Protein AF-A0A7S0ADT7-F1 (afdb_monomer_lite)

Secondary structure (DSSP,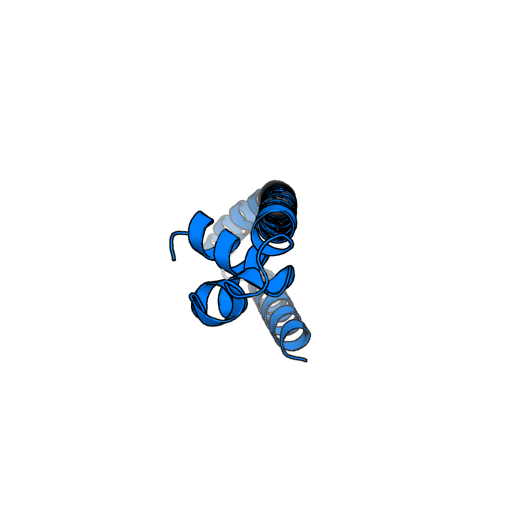 8-state):
-HHHHHHHHHHHHHHHHHHHHT-TT-HHHHHHHHHHHHHHHHHHHHHHHHHHHHHHHHHHHHHHHHHHHTT-TTGGGT-HHHHHHHSSHHHHHHHHHHHHHT-

Organism: NCBI:txid73915

InterPro domains:
  IPR005821 Ion transport domain [PF00520] (6-96)

Structure (mmCIF, N/CA/C/O backbone):
data_AF-A0A7S0ADT7-F1
#
_entry.id   AF-A0A7S0ADT7-F1
#
loop_
_atom_site.group_PDB
_atom_site.id
_atom_site.type_symbol
_atom_site.label_atom_id
_atom_site.label_alt_id
_atom_site.label_comp_id
_atom_site.label_asym_id
_atom_site.label_entity_id
_atom_site.label_seq_id
_atom_site.pdbx_PDB_ins_code
_atom_site.Cartn_x
_atom_site.Cartn_y
_atom_site.Cartn_z
_atom_site.occupancy
_atom_site.B_iso_or_equiv
_atom_site.auth_seq_id
_atom_site.auth_comp_id
_atom_site.auth_asym_id
_atom_site.auth_atom_id
_atom_site.pdbx_PDB_model_num
ATOM 1 N N . ASN A 1 1 ? -3.469 -16.204 -6.683 1.00 49.03 1 ASN A N 1
ATOM 2 C CA . ASN A 1 1 ? -4.509 -16.233 -5.623 1.00 49.03 1 ASN A CA 1
ATOM 3 C C . ASN A 1 1 ? -4.007 -15.812 -4.222 1.00 49.03 1 ASN A C 1
ATOM 5 O O . ASN A 1 1 ? -4.647 -16.104 -3.222 1.00 49.03 1 ASN A O 1
ATOM 9 N N . VAL A 1 2 ? -2.880 -15.100 -4.102 1.00 54.28 2 VAL A N 1
ATOM 10 C CA . VAL A 1 2 ? -2.290 -14.718 -2.798 1.00 54.28 2 VAL A CA 1
ATOM 11 C C . VAL A 1 2 ? -2.886 -13.432 -2.204 1.00 54.28 2 VAL A C 1
ATOM 13 O O . VAL A 1 2 ? -2.941 -13.283 -0.983 1.00 54.28 2 VAL A O 1
ATOM 16 N N . SER A 1 3 ? -3.412 -12.536 -3.046 1.00 58.19 3 SER A N 1
ATOM 17 C CA . SER A 1 3 ? -4.057 -11.287 -2.616 1.00 58.19 3 SER A CA 1
ATOM 18 C C . SER A 1 3 ? -5.357 -11.541 -1.849 1.00 58.19 3 SER A C 1
ATOM 20 O O . SER A 1 3 ? -5.583 -10.925 -0.815 1.00 58.19 3 SER A O 1
ATOM 22 N N . PHE A 1 4 ? -6.158 -12.525 -2.273 1.00 54.22 4 PHE A N 1
ATOM 23 C CA . PHE A 1 4 ? -7.424 -12.875 -1.619 1.00 54.22 4 PHE A CA 1
ATOM 24 C C . PHE A 1 4 ? -7.211 -13.434 -0.202 1.00 54.22 4 PHE A C 1
ATOM 26 O O . PHE A 1 4 ? -7.929 -13.092 0.736 1.00 54.22 4 PHE A O 1
ATOM 33 N N . VAL A 1 5 ? -6.154 -14.232 -0.014 1.00 59.03 5 VAL A N 1
ATOM 34 C CA . VAL A 1 5 ? -5.771 -14.787 1.296 1.00 59.03 5 VAL A CA 1
ATOM 35 C C . VAL A 1 5 ? -5.276 -13.686 2.245 1.00 59.03 5 VAL A C 1
ATOM 37 O O . VAL A 1 5 ? -5.585 -13.721 3.439 1.00 59.03 5 VAL A O 1
ATOM 40 N N . ARG A 1 6 ? -4.563 -12.671 1.731 1.00 63.31 6 ARG A N 1
ATOM 41 C CA . ARG A 1 6 ? -4.165 -11.481 2.505 1.00 63.31 6 ARG A CA 1
ATOM 42 C C . ARG A 1 6 ? -5.376 -10.650 2.929 1.00 63.31 6 ARG A C 1
ATOM 44 O O . ARG A 1 6 ? -5.497 -10.340 4.113 1.00 63.31 6 ARG A O 1
ATOM 51 N N . SER A 1 7 ? -6.302 -10.374 2.014 1.00 68.25 7 SER A N 1
ATOM 52 C CA . SER A 1 7 ? -7.541 -9.645 2.316 1.00 68.25 7 SER A CA 1
ATOM 53 C C . SER A 1 7 ? -8.391 -10.371 3.362 1.00 68.25 7 SER A C 1
ATOM 55 O O . SER A 1 7 ? -8.895 -9.744 4.292 1.00 68.25 7 SER A O 1
ATOM 57 N N . ILE A 1 8 ? -8.472 -11.704 3.286 1.00 70.69 8 ILE A N 1
ATOM 58 C CA . ILE A 1 8 ? -9.148 -12.534 4.293 1.00 70.69 8 ILE A CA 1
ATOM 59 C C . ILE A 1 8 ? -8.464 -12.434 5.662 1.00 70.69 8 ILE A C 1
ATOM 61 O O . ILE A 1 8 ? -9.161 -12.372 6.675 1.00 70.69 8 ILE A O 1
ATOM 65 N N . ARG A 1 9 ? -7.125 -12.399 5.732 1.00 67.31 9 ARG A N 1
ATOM 66 C CA . ARG A 1 9 ? -6.410 -12.217 7.010 1.00 67.31 9 ARG A CA 1
ATOM 67 C C . ARG A 1 9 ? -6.684 -10.850 7.629 1.00 67.31 9 ARG A C 1
ATOM 69 O O . ARG A 1 9 ? -6.959 -10.791 8.824 1.00 67.31 9 ARG A O 1
ATOM 76 N N . VAL A 1 10 ? -6.676 -9.784 6.831 1.00 72.38 10 VAL A N 1
ATOM 77 C CA . VAL A 1 10 ? -6.995 -8.425 7.303 1.00 72.38 10 VAL A CA 1
ATOM 78 C C . VAL A 1 10 ? -8.446 -8.349 7.782 1.00 72.38 10 VAL A C 1
ATOM 80 O O . VAL A 1 10 ? -8.709 -7.884 8.889 1.00 72.38 10 VAL A O 1
ATOM 83 N N . ALA A 1 11 ? -9.388 -8.904 7.016 1.00 70.06 11 ALA A N 1
ATOM 84 C CA . ALA A 1 11 ? -10.791 -8.977 7.412 1.00 70.06 11 ALA A CA 1
ATOM 85 C C . ALA A 1 11 ? -10.992 -9.806 8.692 1.00 70.06 11 ALA A C 1
ATOM 87 O O . ALA A 1 11 ? -11.787 -9.427 9.549 1.00 70.06 11 ALA A O 1
ATOM 88 N N . ARG A 1 12 ? -10.255 -10.913 8.866 1.00 70.44 12 ARG A N 1
ATOM 89 C CA . ARG A 1 12 ? -10.283 -11.717 10.099 1.00 70.44 12 ARG A CA 1
ATOM 90 C C . ARG A 1 12 ? -9.683 -10.985 11.291 1.00 70.44 12 ARG A C 1
ATOM 92 O O . ARG A 1 12 ? -10.254 -11.098 12.365 1.00 70.44 12 ARG A O 1
ATOM 99 N N . LEU A 1 13 ? -8.597 -10.234 11.122 1.00 73.19 13 LEU A N 1
ATOM 100 C CA . LEU A 1 13 ? -8.019 -9.402 12.183 1.00 73.19 13 LEU A CA 1
ATOM 101 C C . LEU A 1 13 ? -8.998 -8.311 12.620 1.00 73.19 13 LEU A C 1
ATOM 103 O O . LEU A 1 13 ? -9.244 -8.155 13.811 1.00 73.19 13 LEU A O 1
ATOM 107 N N . LEU A 1 14 ? -9.639 -7.633 11.665 1.00 73.06 14 LEU A N 1
ATOM 108 C CA . LEU A 1 14 ? -10.691 -6.654 11.945 1.00 73.06 14 LEU A CA 1
ATOM 109 C C . LEU A 1 14 ? -11.894 -7.298 12.644 1.00 73.06 14 LEU A C 1
ATOM 111 O O . LEU A 1 14 ? -12.435 -6.740 13.596 1.00 73.06 14 LEU A O 1
ATOM 115 N N . ARG A 1 15 ? -12.306 -8.491 12.205 1.00 73.38 15 ARG A N 1
ATOM 116 C CA . ARG A 1 15 ? -13.424 -9.229 12.803 1.00 73.38 15 ARG A CA 1
ATOM 117 C C . ARG A 1 15 ? -13.083 -9.741 14.201 1.00 73.38 15 ARG A C 1
ATOM 119 O O . ARG A 1 15 ? -13.919 -9.625 15.084 1.00 73.38 15 ARG A O 1
ATOM 126 N N . ALA A 1 16 ? -11.872 -10.244 14.424 1.00 74.06 16 ALA A N 1
ATOM 127 C CA . ALA A 1 16 ? -11.379 -10.659 15.736 1.00 74.06 16 ALA A CA 1
ATOM 128 C C . ALA A 1 16 ? -11.266 -9.463 16.689 1.00 74.06 16 ALA A C 1
ATOM 130 O O . ALA A 1 16 ? -11.716 -9.560 17.825 1.00 74.06 16 ALA A O 1
ATOM 131 N N . ALA A 1 17 ? -10.774 -8.315 16.212 1.00 68.81 17 ALA A N 1
ATOM 132 C CA . ALA A 1 17 ? -10.770 -7.064 16.966 1.00 68.81 17 ALA A CA 1
ATOM 133 C C . ALA A 1 17 ? -12.197 -6.610 17.323 1.00 68.81 17 ALA A C 1
ATOM 135 O O . ALA A 1 17 ? -12.452 -6.250 18.470 1.00 68.81 17 ALA A O 1
ATOM 136 N N . ARG A 1 18 ? -13.155 -6.710 16.387 1.00 70.38 18 ARG A N 1
ATOM 137 C CA . ARG A 1 18 ? -14.580 -6.453 16.670 1.00 70.38 18 ARG A CA 1
ATOM 138 C C . ARG A 1 18 ? -15.175 -7.436 17.681 1.00 70.38 18 ARG A C 1
ATOM 140 O O . ARG A 1 18 ? -15.949 -7.020 18.533 1.00 70.38 18 ARG A O 1
ATOM 147 N N . VAL A 1 19 ? -14.829 -8.722 17.608 1.00 72.88 19 VAL A N 1
ATOM 148 C CA . VAL A 1 19 ? -15.286 -9.739 18.573 1.00 72.88 19 VAL A CA 1
ATOM 149 C C . VAL A 1 19 ? -14.703 -9.463 19.961 1.00 72.88 19 VAL A C 1
ATOM 151 O O . VAL A 1 19 ? -15.442 -9.524 20.939 1.00 72.88 19 VAL A O 1
ATOM 154 N N . LEU A 1 20 ? -13.430 -9.057 20.049 1.00 67.69 20 LEU A N 1
ATOM 155 C CA . LEU A 1 20 ? -12.813 -8.572 21.290 1.00 67.69 20 LEU A CA 1
ATOM 156 C C . LEU A 1 20 ? -13.547 -7.340 21.850 1.00 67.69 20 LEU A C 1
ATOM 158 O O . LEU A 1 20 ? -13.701 -7.212 23.062 1.00 67.69 20 LEU A O 1
ATOM 162 N N . MET A 1 21 ? -14.050 -6.464 20.974 1.00 67.12 21 MET A N 1
ATOM 163 C CA . MET A 1 21 ? -14.807 -5.262 21.347 1.00 67.12 21 MET A CA 1
ATOM 164 C C . MET A 1 21 ? -16.168 -5.576 21.995 1.00 67.12 21 MET A C 1
ATOM 166 O O . MET A 1 21 ? -16.655 -4.788 22.808 1.00 67.12 21 MET A O 1
ATOM 170 N N . ASN A 1 22 ? -16.759 -6.736 21.683 1.00 66.50 22 ASN A N 1
ATOM 171 C CA . ASN A 1 22 ? -18.032 -7.193 22.249 1.00 66.50 22 ASN A CA 1
ATOM 172 C C . ASN A 1 22 ? -17.896 -7.845 23.634 1.00 66.50 22 ASN A C 1
ATOM 174 O O . ASN A 1 22 ? -18.911 -8.195 24.236 1.00 66.50 22 ASN A O 1
ATOM 178 N N . ILE A 1 23 ? -16.678 -7.996 24.165 1.00 69.94 23 ILE A N 1
ATOM 179 C CA . ILE A 1 23 ? -16.466 -8.566 25.496 1.00 69.94 23 ILE A CA 1
ATOM 180 C C . ILE A 1 23 ? -16.722 -7.464 26.548 1.00 69.94 23 ILE A C 1
ATOM 182 O O . ILE A 1 23 ? -16.044 -6.431 26.559 1.00 69.94 23 ILE A O 1
ATOM 186 N N . PRO A 1 24 ? -17.699 -7.635 27.458 1.00 62.25 24 PRO A N 1
ATOM 187 C CA . PRO A 1 24 ? -18.067 -6.607 28.436 1.00 62.25 24 PRO A CA 1
ATOM 188 C C . PRO A 1 24 ? -17.007 -6.382 29.529 1.00 62.25 24 PRO A C 1
ATOM 190 O O . PRO A 1 24 ? -17.083 -5.393 30.252 1.00 62.25 24 PRO A O 1
ATOM 193 N N . HIS A 1 25 ? -16.005 -7.259 29.642 1.00 61.97 25 HIS A N 1
ATOM 194 C CA . HIS A 1 25 ? -15.095 -7.320 30.789 1.00 61.97 25 HIS A CA 1
ATOM 195 C C . HIS A 1 25 ? -13.861 -6.398 30.699 1.00 61.97 25 HIS A C 1
ATOM 197 O O . HIS A 1 25 ? -13.159 -6.215 31.688 1.00 61.97 25 HIS A O 1
ATOM 203 N N . THR A 1 26 ? -13.588 -5.761 29.554 1.00 65.06 26 THR A N 1
ATOM 204 C CA . THR A 1 26 ? -12.346 -4.989 29.357 1.00 65.06 26 THR A CA 1
ATOM 205 C C . THR A 1 26 ? -12.606 -3.510 29.054 1.00 65.06 26 THR A C 1
ATOM 207 O O . THR A 1 26 ? -12.462 -3.042 27.921 1.00 65.06 26 THR A O 1
ATOM 210 N N . ARG A 1 27 ? -12.987 -2.741 30.084 1.00 65.12 27 ARG A N 1
ATOM 211 C CA . ARG A 1 27 ? -13.283 -1.295 29.985 1.00 65.12 27 ARG A CA 1
ATOM 212 C C . ARG A 1 27 ? -12.088 -0.469 29.471 1.00 65.12 27 ARG A C 1
ATOM 214 O O . ARG A 1 27 ? -12.283 0.411 28.638 1.00 65.12 27 ARG A O 1
ATOM 221 N N . SER A 1 28 ? -10.862 -0.798 29.887 1.00 66.44 28 SER A N 1
ATOM 222 C CA . SER A 1 28 ? -9.639 -0.110 29.430 1.00 66.44 28 SER A CA 1
ATOM 223 C C . SER A 1 28 ? -9.272 -0.422 27.974 1.00 66.44 28 SER A C 1
ATOM 225 O O . SER A 1 28 ? -8.867 0.473 27.239 1.00 66.44 28 SER A O 1
ATOM 227 N N . LEU A 1 29 ? -9.479 -1.661 27.511 1.00 65.94 29 LEU A N 1
ATOM 228 C CA . LEU A 1 29 ? -9.252 -2.032 26.105 1.00 65.94 29 LEU A CA 1
ATOM 229 C C . LEU A 1 29 ? -10.270 -1.373 25.169 1.00 65.94 29 LEU A C 1
ATOM 231 O O . LEU A 1 29 ? -9.917 -0.991 24.057 1.00 65.94 29 LEU A O 1
ATOM 235 N N . ARG A 1 30 ? -11.514 -1.176 25.626 1.00 68.69 30 ARG A N 1
ATOM 236 C CA . ARG A 1 30 ? -12.543 -0.464 24.854 1.00 68.69 30 ARG A CA 1
ATOM 237 C C . ARG A 1 30 ? -12.186 1.005 24.630 1.00 68.69 30 ARG A C 1
ATOM 239 O O . ARG A 1 30 ? -12.432 1.514 23.543 1.00 68.69 30 ARG A O 1
ATOM 246 N N . LEU A 1 31 ? -11.589 1.668 25.626 1.00 70.69 31 LEU A N 1
ATOM 247 C CA . LEU A 1 31 ? -11.118 3.049 25.486 1.00 70.69 31 LEU A CA 1
ATOM 248 C C . LEU A 1 31 ? -10.017 3.158 24.426 1.00 70.69 31 LEU A C 1
ATOM 250 O O . LEU A 1 31 ? -10.123 4.001 23.542 1.00 70.69 31 LEU A O 1
ATOM 254 N N . LEU A 1 32 ? -9.030 2.258 24.460 1.00 72.12 32 LEU A N 1
ATOM 255 C CA . LEU A 1 32 ? -7.951 2.208 23.466 1.00 72.12 32 LEU A CA 1
ATOM 256 C C . LEU A 1 32 ? -8.464 1.847 22.061 1.00 72.12 32 LEU A C 1
ATOM 258 O O . LEU A 1 32 ? -8.049 2.437 21.068 1.00 72.12 32 LEU A O 1
ATOM 262 N N . MET A 1 33 ? -9.402 0.904 21.951 1.00 69.25 33 MET A N 1
ATOM 263 C CA . MET A 1 33 ? -10.014 0.538 20.666 1.00 69.25 33 MET A CA 1
ATOM 264 C C . MET A 1 33 ? -10.926 1.633 20.100 1.00 69.25 33 MET A C 1
ATOM 266 O O . MET A 1 33 ? -11.035 1.757 18.878 1.00 69.25 33 MET A O 1
ATOM 270 N N . GLY A 1 34 ? -11.566 2.427 20.963 1.00 70.75 34 GLY A N 1
ATOM 271 C CA . GLY A 1 34 ? -12.387 3.570 20.570 1.00 70.75 34 GLY A CA 1
ATOM 272 C C . GLY A 1 34 ? -11.560 4.657 19.888 1.00 70.75 34 GLY A C 1
ATOM 273 O O . GLY A 1 34 ? -11.930 5.101 18.803 1.00 70.75 34 GLY A O 1
ATOM 274 N N . THR A 1 35 ? -10.405 5.009 20.462 1.00 72.62 35 THR A N 1
ATOM 275 C CA . THR A 1 35 ? -9.448 5.947 19.849 1.00 72.62 35 THR A CA 1
ATOM 276 C C . THR A 1 35 ? -8.808 5.399 18.577 1.00 72.62 35 THR A C 1
ATOM 278 O O . THR A 1 35 ? -8.589 6.151 17.630 1.00 72.62 35 THR A O 1
ATOM 281 N N . IL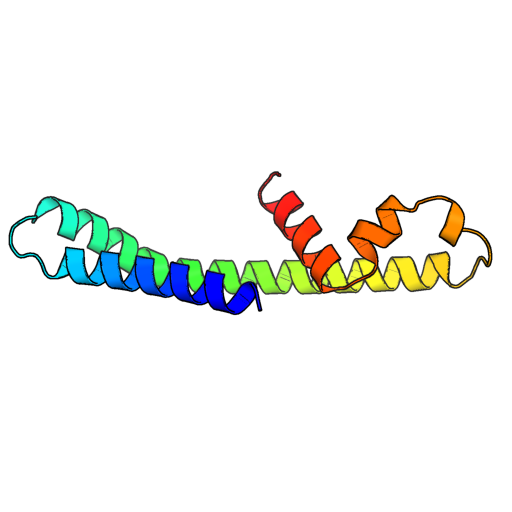E A 1 36 ? -8.551 4.090 18.500 1.00 73.44 36 ILE A N 1
ATOM 282 C CA . ILE A 1 36 ? -8.064 3.473 17.257 1.00 73.44 36 ILE A CA 1
ATOM 283 C C . ILE A 1 36 ? -9.142 3.545 16.170 1.00 73.44 36 ILE A C 1
ATOM 285 O O . ILE A 1 36 ? -8.845 3.968 15.057 1.00 73.44 36 ILE A O 1
ATOM 289 N N . SER A 1 37 ? -10.396 3.190 16.476 1.00 71.62 37 SER A N 1
ATOM 290 C CA . SER A 1 37 ? -11.491 3.202 15.490 1.00 71.62 37 SER A CA 1
ATOM 291 C C . SER A 1 37 ? -11.774 4.591 14.928 1.00 71.62 37 SER A C 1
ATOM 293 O O . SER A 1 37 ? -12.039 4.711 13.732 1.00 71.62 37 SER A O 1
ATOM 295 N N . THR A 1 38 ? -11.692 5.639 15.750 1.00 75.00 38 THR A N 1
ATOM 296 C CA . THR A 1 38 ? -11.833 7.020 15.267 1.00 75.00 38 THR A CA 1
ATOM 297 C C . THR A 1 38 ? -10.658 7.447 14.393 1.00 75.00 38 THR A C 1
ATOM 299 O O . THR A 1 38 ? -10.865 8.202 13.446 1.00 75.00 38 THR A O 1
ATOM 302 N N . ALA A 1 39 ? -9.453 6.919 14.630 1.00 75.12 39 ALA A N 1
ATOM 303 C CA . ALA A 1 39 ? -8.298 7.163 13.772 1.00 75.12 39 ALA A CA 1
ATOM 304 C C . ALA A 1 39 ? -8.365 6.409 12.428 1.00 75.12 39 ALA A C 1
ATOM 306 O O . ALA A 1 39 ? -7.864 6.931 11.436 1.00 75.12 39 ALA A O 1
ATOM 307 N N . VAL A 1 40 ? -9.013 5.235 12.339 1.00 72.69 40 VAL A N 1
ATOM 308 C CA . VAL A 1 40 ? -9.076 4.434 11.090 1.00 72.69 40 VAL A CA 1
ATOM 309 C C . VAL A 1 40 ? -9.731 5.192 9.930 1.00 72.69 40 VAL A C 1
ATOM 311 O O . VAL A 1 40 ? -9.287 5.059 8.789 1.00 72.69 40 VAL A O 1
ATOM 314 N N . GLY A 1 41 ? -10.764 5.994 10.199 1.00 78.50 41 GLY A N 1
ATOM 315 C CA . GLY A 1 41 ? -11.450 6.796 9.179 1.00 78.50 41 GLY A CA 1
ATOM 316 C C . GLY A 1 41 ? -10.495 7.713 8.398 1.00 78.50 41 GLY A C 1
ATOM 317 O O . GLY A 1 41 ? -10.309 7.506 7.196 1.00 78.50 41 GLY A O 1
ATOM 318 N N . PRO A 1 42 ? -9.845 8.692 9.055 1.00 81.38 42 PRO A N 1
ATOM 319 C CA . PRO A 1 42 ? -8.864 9.557 8.405 1.00 81.38 42 PRO A CA 1
ATOM 320 C C . PRO A 1 42 ? -7.627 8.792 7.913 1.00 81.38 42 PRO A C 1
ATOM 322 O O . PRO A 1 42 ? -7.112 9.116 6.845 1.00 81.38 42 PRO A O 1
ATOM 325 N N . LEU A 1 43 ? -7.188 7.730 8.602 1.00 74.12 43 LEU A N 1
ATOM 326 C CA . LEU A 1 43 ? -6.065 6.906 8.132 1.00 74.12 43 LEU A CA 1
ATOM 327 C C . LEU A 1 43 ? -6.351 6.253 6.775 1.00 74.12 43 LEU A C 1
ATOM 329 O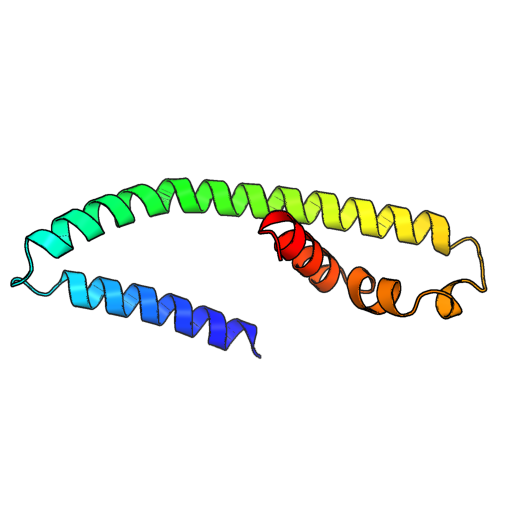 O . LEU A 1 43 ? -5.455 6.133 5.945 1.00 74.12 43 LEU A O 1
ATOM 333 N N . THR A 1 44 ? -7.601 5.851 6.537 1.00 75.19 44 THR A N 1
ATOM 334 C CA . THR A 1 44 ? -8.021 5.251 5.263 1.00 75.19 44 THR A CA 1
ATOM 335 C C . THR A 1 44 ? -7.907 6.261 4.126 1.00 75.19 44 THR A C 1
ATOM 337 O O . THR A 1 44 ? -7.388 5.927 3.065 1.00 75.19 44 THR A O 1
ATOM 340 N N . TRP A 1 45 ? -8.324 7.508 4.357 1.00 85.25 45 TRP A N 1
ATOM 341 C CA . TRP A 1 45 ? -8.168 8.591 3.382 1.00 85.25 45 TRP A CA 1
ATOM 342 C C . TRP A 1 45 ? -6.702 8.884 3.072 1.00 85.25 45 TRP A C 1
ATOM 344 O O . TRP A 1 45 ? -6.339 9.010 1.904 1.00 85.25 45 TRP A O 1
ATOM 354 N N . VAL A 1 46 ? -5.851 8.926 4.099 1.00 82.81 46 VAL A N 1
ATOM 355 C CA . VAL A 1 46 ? -4.405 9.124 3.930 1.00 82.81 46 VAL A CA 1
ATOM 356 C C . VAL A 1 46 ? -3.779 7.968 3.152 1.00 82.81 46 VAL A C 1
ATOM 358 O O . VAL A 1 46 ? -3.019 8.212 2.223 1.00 82.81 46 VAL A O 1
ATOM 361 N N . MET A 1 47 ? -4.130 6.720 3.468 1.00 78.44 47 MET A N 1
ATOM 362 C CA . MET A 1 47 ? -3.642 5.540 2.743 1.00 78.44 47 MET A CA 1
ATOM 363 C C . MET A 1 47 ? -4.087 5.529 1.279 1.00 78.44 47 MET A C 1
ATOM 365 O O . MET A 1 47 ? -3.308 5.164 0.400 1.00 78.44 47 MET A O 1
ATOM 369 N N . LEU A 1 48 ? -5.321 5.950 1.001 1.00 78.88 48 LEU A N 1
ATOM 370 C CA . LEU A 1 48 ? -5.845 6.042 -0.360 1.00 78.88 48 LEU A CA 1
ATOM 371 C C . LEU A 1 48 ? -5.112 7.129 -1.155 1.00 78.88 48 LEU A C 1
ATOM 373 O O . LEU A 1 48 ? -4.686 6.880 -2.283 1.00 78.88 48 LEU A O 1
ATOM 377 N N . LEU A 1 49 ? -4.886 8.295 -0.545 1.00 83.81 49 LEU A N 1
ATOM 378 C CA . LEU A 1 49 ? -4.109 9.381 -1.141 1.00 83.81 49 LEU A CA 1
ATOM 379 C C . LEU A 1 49 ? -2.656 8.952 -1.390 1.00 83.81 49 LEU A C 1
ATOM 381 O O . LEU A 1 49 ? -2.141 9.139 -2.490 1.00 83.81 49 LEU A O 1
ATOM 385 N N . LEU A 1 50 ? -2.022 8.296 -0.415 1.00 82.31 50 LEU A N 1
ATOM 386 C CA . LEU A 1 50 ? -0.672 7.746 -0.544 1.00 82.31 50 LEU A CA 1
ATOM 387 C C . LEU A 1 50 ? -0.588 6.737 -1.700 1.00 82.31 50 LEU A C 1
ATOM 389 O O . LEU A 1 50 ? 0.328 6.803 -2.518 1.00 82.31 50 LEU A O 1
ATOM 393 N N . SER A 1 51 ? -1.571 5.839 -1.814 1.00 79.81 51 SER A N 1
ATOM 394 C CA . SER A 1 51 ? -1.634 4.871 -2.912 1.00 79.81 51 SER A CA 1
ATOM 395 C C . SER A 1 51 ? -1.799 5.546 -4.275 1.00 79.81 51 SER A C 1
ATOM 397 O O . SER A 1 51 ? -1.230 5.062 -5.254 1.00 79.81 51 SER A O 1
ATOM 399 N N . ALA A 1 52 ? -2.556 6.642 -4.358 1.00 82.06 52 ALA A N 1
ATOM 400 C CA . ALA A 1 52 ? -2.716 7.405 -5.594 1.00 82.06 52 ALA A CA 1
ATOM 401 C C . ALA A 1 52 ? -1.406 8.094 -6.010 1.00 82.06 52 ALA A C 1
ATOM 403 O O . ALA A 1 52 ? -1.037 8.058 -7.184 1.00 82.06 52 ALA A O 1
ATOM 404 N N . VAL A 1 53 ? -0.661 8.652 -5.051 1.00 86.56 53 VAL A N 1
ATOM 405 C CA . VAL A 1 53 ? 0.664 9.245 -5.304 1.00 86.56 53 VAL A CA 1
ATOM 406 C C . VAL A 1 53 ? 1.657 8.182 -5.781 1.00 86.56 53 VAL A C 1
ATOM 408 O O . VAL A 1 53 ? 2.336 8.384 -6.787 1.00 86.56 53 VAL A O 1
ATOM 411 N N . ILE A 1 54 ? 1.703 7.021 -5.119 1.00 82.81 54 ILE A N 1
ATOM 412 C CA . ILE A 1 54 ? 2.561 5.895 -5.524 1.00 82.81 54 ILE A CA 1
ATOM 413 C C . ILE A 1 54 ? 2.209 5.411 -6.937 1.00 82.81 54 ILE A C 1
ATOM 415 O O . ILE A 1 54 ? 3.106 5.125 -7.729 1.00 82.81 54 ILE A O 1
ATOM 419 N N . PHE A 1 55 ? 0.918 5.348 -7.275 1.00 82.00 55 PHE A N 1
ATOM 420 C CA . PHE A 1 55 ? 0.463 4.993 -8.618 1.00 82.00 55 PHE A CA 1
ATOM 421 C C . PHE A 1 55 ? 0.948 5.999 -9.671 1.00 82.00 55 PHE A C 1
ATOM 423 O O . PHE A 1 55 ? 1.522 5.587 -10.679 1.00 82.00 55 PHE A O 1
ATOM 430 N N . LEU A 1 56 ? 0.785 7.303 -9.426 1.00 86.06 56 LEU A N 1
ATOM 431 C CA . LEU A 1 56 ? 1.245 8.354 -10.340 1.00 86.06 56 LEU A CA 1
ATOM 432 C C . LEU A 1 56 ? 2.760 8.300 -10.562 1.00 86.06 56 LEU A C 1
ATOM 434 O O . LEU A 1 56 ? 3.210 8.305 -11.708 1.00 86.06 56 LEU A O 1
ATOM 438 N N . CYS A 1 57 ? 3.546 8.187 -9.488 1.00 82.62 57 CYS A N 1
ATOM 439 C CA . CYS A 1 57 ? 4.998 8.054 -9.596 1.00 82.62 57 CYS A CA 1
ATOM 440 C C . CYS A 1 57 ? 5.408 6.772 -10.333 1.00 82.62 57 CYS A C 1
ATOM 442 O O . CYS A 1 57 ? 6.301 6.814 -11.176 1.00 82.62 57 CYS A O 1
ATOM 444 N N . SER A 1 58 ? 4.740 5.646 -10.063 1.00 82.69 58 SER A N 1
ATOM 445 C CA . SER A 1 58 ? 4.983 4.374 -10.755 1.00 82.69 58 SER A CA 1
ATOM 446 C C . SER A 1 58 ? 4.770 4.504 -12.267 1.00 82.69 58 SER A C 1
ATOM 448 O O . SER A 1 58 ? 5.634 4.118 -13.054 1.00 82.69 58 SER A O 1
ATOM 450 N N . VAL A 1 59 ? 3.662 5.127 -12.681 1.00 83.94 59 VAL A N 1
ATOM 451 C CA . VAL A 1 59 ? 3.357 5.378 -14.097 1.00 83.94 59 VAL A CA 1
ATOM 452 C C . VAL A 1 59 ? 4.386 6.315 -14.733 1.00 83.94 59 VAL A C 1
ATOM 454 O O . VAL A 1 59 ? 4.857 6.031 -15.833 1.00 83.94 59 VAL A O 1
ATOM 457 N N . ALA A 1 60 ? 4.775 7.394 -14.048 1.00 85.38 60 ALA A N 1
ATOM 458 C CA . ALA A 1 60 ? 5.770 8.339 -14.555 1.00 85.38 60 ALA A CA 1
ATOM 459 C C . ALA A 1 60 ? 7.139 7.671 -14.783 1.00 85.38 60 ALA A C 1
ATOM 461 O O . ALA A 1 60 ? 7.759 7.867 -15.829 1.00 85.38 60 ALA A O 1
ATOM 462 N N . ILE A 1 61 ? 7.583 6.830 -13.842 1.00 79.06 61 ILE A N 1
ATOM 463 C CA . ILE A 1 61 ? 8.838 6.075 -13.960 1.00 79.06 61 ILE A CA 1
ATOM 464 C C . ILE A 1 61 ? 8.752 5.061 -15.105 1.00 79.06 61 ILE A C 1
ATOM 466 O O . ILE A 1 61 ? 9.671 4.981 -15.918 1.00 79.06 61 ILE A O 1
ATOM 470 N N . LEU A 1 62 ? 7.642 4.324 -15.217 1.00 79.19 62 LEU A N 1
ATOM 471 C CA . LEU A 1 62 ? 7.448 3.346 -16.290 1.00 79.19 62 LEU A CA 1
ATOM 472 C C . LEU A 1 62 ? 7.504 4.012 -17.674 1.00 79.19 62 LEU A C 1
ATOM 474 O O . LEU A 1 62 ? 8.146 3.493 -18.586 1.00 79.19 62 LEU A O 1
ATOM 478 N N . GLN A 1 63 ? 6.874 5.181 -17.823 1.00 81.12 63 GLN A N 1
ATOM 479 C CA . GLN A 1 63 ? 6.914 5.962 -19.060 1.00 81.12 63 GLN A CA 1
ATOM 480 C C . GLN A 1 63 ? 8.325 6.475 -19.366 1.00 81.12 63 GLN A C 1
ATOM 482 O O . GLN A 1 63 ? 8.784 6.341 -20.500 1.00 81.12 63 GLN A O 1
ATOM 487 N N . ALA A 1 64 ? 9.039 7.000 -18.366 1.00 79.19 64 ALA A N 1
ATOM 488 C CA . ALA A 1 64 ? 10.418 7.455 -18.531 1.00 79.19 64 ALA A CA 1
ATOM 489 C C . ALA A 1 64 ? 11.350 6.316 -18.982 1.00 79.19 64 ALA A C 1
ATOM 491 O O . ALA A 1 64 ? 12.168 6.511 -19.883 1.00 79.19 64 ALA A O 1
ATOM 492 N N . ILE A 1 65 ? 11.194 5.119 -18.409 1.00 74.19 65 ILE A N 1
ATOM 493 C CA . ILE A 1 65 ? 11.934 3.912 -18.807 1.00 74.19 65 ILE A CA 1
ATOM 494 C C . ILE A 1 65 ? 11.578 3.528 -20.247 1.00 74.19 65 ILE A C 1
ATOM 496 O O . ILE A 1 65 ? 12.478 3.313 -21.054 1.00 74.19 65 ILE A O 1
ATOM 500 N N . HIS A 1 66 ? 10.293 3.501 -20.609 1.00 73.56 66 HIS A N 1
ATOM 501 C CA . HIS A 1 66 ? 9.859 3.160 -21.968 1.00 73.56 66 HIS A CA 1
ATOM 502 C C . HIS A 1 66 ? 10.429 4.109 -23.032 1.00 73.56 66 HIS A C 1
ATOM 504 O O . HIS A 1 66 ? 10.859 3.654 -24.092 1.00 73.56 66 HIS A O 1
ATOM 510 N N . VAL A 1 67 ? 10.465 5.413 -22.744 1.00 79.56 67 VAL A N 1
ATOM 511 C CA . VAL A 1 67 ? 11.009 6.436 -23.651 1.00 79.56 67 VAL A CA 1
ATOM 512 C C . VAL A 1 67 ? 12.531 6.319 -23.787 1.00 79.56 67 VAL A C 1
ATOM 514 O O . VAL A 1 67 ? 13.050 6.440 -24.893 1.00 79.56 67 VAL A O 1
ATOM 517 N N . ASN A 1 68 ? 13.252 6.047 -22.695 1.00 68.12 68 ASN A N 1
ATOM 518 C CA . ASN A 1 68 ? 14.717 5.969 -22.717 1.00 68.12 68 ASN A CA 1
ATOM 519 C C . ASN A 1 68 ? 15.252 4.622 -23.237 1.00 68.12 68 ASN A C 1
ATOM 521 O O . ASN A 1 68 ? 16.267 4.601 -23.930 1.00 68.12 68 ASN A O 1
ATOM 525 N N . LEU A 1 69 ? 14.589 3.498 -22.937 1.00 66.25 69 LEU A N 1
ATOM 526 C CA . LEU A 1 69 ? 15.029 2.168 -23.381 1.00 66.25 69 LEU A CA 1
ATOM 527 C C . LEU A 1 69 ? 14.470 1.773 -24.753 1.00 66.25 69 LEU A C 1
ATOM 529 O O . LEU A 1 69 ? 15.114 1.000 -25.458 1.00 66.25 69 LEU A O 1
ATOM 533 N N . GLY A 1 70 ? 13.324 2.321 -25.175 1.00 60.81 70 GLY A N 1
ATOM 534 C CA . GLY A 1 70 ? 12.738 2.041 -26.493 1.00 60.81 70 GLY A CA 1
ATOM 535 C C . GLY A 1 70 ? 13.603 2.488 -27.681 1.00 60.81 70 GLY A C 1
ATOM 536 O O . GLY A 1 70 ? 13.381 2.028 -28.797 1.00 60.81 70 GLY A O 1
ATOM 537 N N . GLY A 1 71 ? 14.600 3.351 -27.449 1.00 59.66 71 GLY A N 1
ATOM 538 C CA . GLY A 1 71 ? 15.524 3.846 -28.474 1.00 59.66 71 GLY A CA 1
ATOM 539 C C . GLY A 1 71 ? 16.833 3.060 -28.634 1.00 59.66 71 GLY A C 1
ATOM 540 O O . GLY A 1 71 ? 17.549 3.308 -29.601 1.00 59.66 71 GLY A O 1
ATOM 541 N N . GLN A 1 72 ? 17.178 2.131 -27.731 1.00 56.53 72 GLN A N 1
ATOM 542 C CA . GLN A 1 72 ? 18.450 1.392 -27.790 1.00 56.53 72 GLN A CA 1
ATOM 543 C C . GLN A 1 72 ? 18.226 -0.130 -27.796 1.00 56.53 72 GLN A C 1
ATOM 545 O O . GLN A 1 72 ? 18.024 -0.731 -26.736 1.00 56.53 72 GLN A O 1
ATOM 550 N N . PRO A 1 73 ? 18.302 -0.789 -28.969 1.00 50.25 73 PRO A N 1
ATOM 551 C CA . PRO A 1 73 ? 18.225 -2.243 -29.074 1.00 50.25 73 PRO A CA 1
ATOM 552 C C . PRO A 1 73 ? 19.529 -2.870 -28.548 1.00 50.25 73 PRO A C 1
ATOM 554 O O . PRO A 1 73 ? 20.446 -3.163 -29.306 1.00 50.25 73 PRO A O 1
ATOM 557 N N . GLY A 1 74 ? 19.647 -3.028 -27.228 1.00 55.09 74 GLY A N 1
ATOM 558 C CA . GLY A 1 74 ? 20.817 -3.664 -26.601 1.00 55.09 74 GLY A CA 1
ATOM 559 C C . GLY A 1 74 ? 20.907 -3.547 -25.077 1.00 55.09 74 GLY A C 1
ATOM 560 O O . GLY A 1 74 ? 21.648 -4.297 -24.448 1.00 55.09 74 GLY A O 1
ATOM 561 N N . THR A 1 75 ? 20.130 -2.661 -24.452 1.00 54.12 75 THR A N 1
ATOM 562 C CA . THR A 1 75 ? 20.204 -2.396 -23.001 1.00 54.12 75 THR A CA 1
ATOM 563 C C .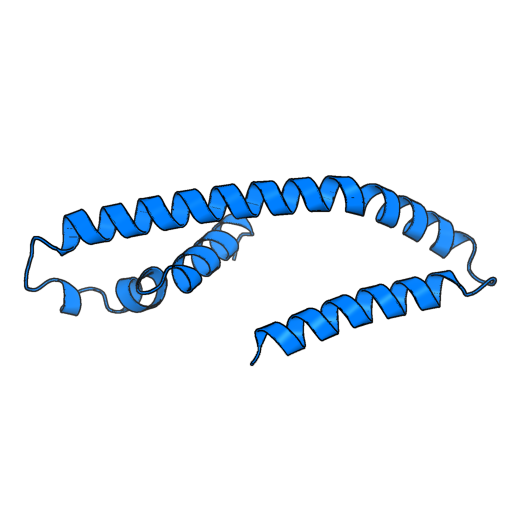 THR A 1 75 ? 19.395 -3.368 -22.137 1.00 54.12 75 THR A C 1
ATOM 565 O O . THR A 1 75 ? 19.604 -3.421 -20.926 1.00 54.12 75 THR A O 1
ATOM 568 N N . ALA A 1 76 ? 18.536 -4.201 -22.737 1.00 51.97 76 ALA A N 1
ATOM 569 C CA . ALA A 1 76 ? 17.783 -5.242 -22.028 1.00 51.97 76 ALA A CA 1
ATOM 570 C C . ALA A 1 76 ? 18.689 -6.262 -21.307 1.00 51.97 76 ALA A C 1
ATOM 572 O O . ALA A 1 76 ? 18.291 -6.835 -20.296 1.00 51.97 76 ALA A O 1
ATOM 573 N N . SER A 1 77 ? 19.927 -6.436 -21.781 1.00 51.81 77 SER A N 1
ATOM 574 C CA . SER A 1 77 ? 20.914 -7.359 -21.207 1.00 51.81 77 SER A CA 1
ATOM 575 C C . SER A 1 77 ? 21.818 -6.724 -20.140 1.00 51.81 77 SER A C 1
ATOM 577 O O . SER A 1 77 ? 22.581 -7.442 -19.500 1.00 51.81 77 SER A O 1
ATOM 579 N N . ALA A 1 78 ? 21.768 -5.399 -19.946 1.00 55.97 78 ALA A N 1
ATOM 580 C CA . ALA A 1 78 ? 22.697 -4.679 -19.068 1.00 55.97 78 ALA A CA 1
ATOM 581 C C . ALA A 1 78 ? 22.226 -4.585 -17.603 1.00 55.97 78 ALA A C 1
ATOM 583 O O . ALA A 1 78 ? 23.059 -4.531 -16.704 1.00 55.97 78 ALA A O 1
ATOM 584 N N . HIS A 1 79 ? 20.911 -4.607 -17.340 1.00 55.81 79 HIS A N 1
ATOM 585 C CA . HIS A 1 79 ? 20.363 -4.464 -15.982 1.00 55.81 79 HIS A CA 1
ATOM 586 C C . HIS A 1 79 ? 19.145 -5.377 -15.736 1.00 55.81 79 HIS A C 1
ATOM 588 O O . HIS A 1 79 ? 18.002 -4.909 -15.771 1.00 55.81 79 HIS A O 1
ATOM 594 N N . PRO A 1 80 ? 19.357 -6.677 -15.445 1.00 60.50 80 PRO A N 1
ATOM 595 C CA . PRO A 1 80 ? 18.268 -7.616 -15.149 1.00 60.50 80 PRO A CA 1
ATOM 596 C C . PRO A 1 80 ? 17.442 -7.197 -13.919 1.00 60.50 80 PRO A C 1
ATOM 598 O O . PRO A 1 80 ? 16.245 -7.469 -13.847 1.00 60.50 80 PRO A O 1
ATOM 601 N N . GLU A 1 81 ? 18.047 -6.465 -12.983 1.00 62.56 81 GLU A N 1
ATOM 602 C CA . GLU A 1 81 ? 17.392 -5.973 -11.765 1.00 62.56 81 GLU A CA 1
ATOM 603 C C . GLU A 1 81 ? 16.383 -4.846 -12.032 1.00 62.56 81 GLU A C 1
ATOM 605 O O . GLU A 1 81 ? 15.375 -4.738 -11.329 1.00 62.56 81 GLU A O 1
ATOM 610 N N . LEU A 1 82 ? 16.606 -4.033 -13.076 1.00 62.56 82 LEU A N 1
ATOM 611 C CA . LEU A 1 82 ? 15.636 -3.020 -13.496 1.00 62.56 82 LEU A CA 1
ATOM 612 C C . LEU A 1 82 ? 14.407 -3.677 -14.121 1.00 62.56 82 LEU A C 1
ATOM 614 O O . LEU A 1 82 ? 13.292 -3.287 -13.799 1.00 62.56 82 LEU A O 1
ATOM 618 N N . PHE A 1 83 ? 14.580 -4.700 -14.958 1.00 62.22 83 PHE A N 1
ATOM 619 C CA . PHE A 1 83 ? 13.445 -5.438 -15.522 1.00 62.22 83 PHE A CA 1
ATOM 620 C C . PHE A 1 83 ? 12.703 -6.268 -14.468 1.00 62.22 83 PHE A C 1
ATOM 622 O O . PHE A 1 83 ? 11.480 -6.375 -14.536 1.00 62.22 83 PHE A O 1
ATOM 629 N N . ALA A 1 84 ? 13.398 -6.797 -13.458 1.00 65.06 84 ALA A N 1
ATOM 630 C CA . ALA A 1 84 ? 12.757 -7.511 -12.355 1.00 65.06 84 ALA A CA 1
ATOM 631 C C . ALA A 1 84 ? 11.885 -6.587 -11.484 1.00 65.06 84 ALA A C 1
ATOM 633 O O . ALA A 1 84 ? 10.766 -6.960 -11.137 1.00 65.06 84 ALA A O 1
ATOM 634 N N . ASN A 1 85 ? 12.362 -5.375 -11.170 1.00 64.06 85 ASN A N 1
ATOM 635 C CA . ASN A 1 85 ? 11.656 -4.442 -10.281 1.00 64.06 85 ASN A CA 1
ATOM 636 C C . ASN A 1 85 ? 10.701 -3.479 -11.015 1.00 64.06 85 ASN A C 1
ATOM 638 O O . ASN A 1 85 ? 9.665 -3.109 -10.460 1.00 64.06 85 ASN A O 1
ATOM 642 N N . TYR A 1 86 ? 11.006 -3.107 -12.262 1.00 64.50 86 TYR A N 1
ATOM 643 C CA . TYR A 1 86 ? 10.255 -2.139 -13.076 1.00 64.50 86 TYR A CA 1
ATOM 644 C C . TYR A 1 86 ? 9.608 -2.733 -14.336 1.00 64.50 86 TYR A C 1
ATOM 646 O O . TYR A 1 86 ? 9.011 -2.004 -15.122 1.00 64.50 86 TYR A O 1
ATOM 654 N N . GLY A 1 87 ? 9.670 -4.053 -14.533 1.00 65.00 87 GLY A N 1
ATOM 655 C CA . GLY A 1 87 ? 9.057 -4.716 -15.691 1.00 65.00 87 GLY A CA 1
ATOM 656 C C . GLY A 1 87 ? 7.530 -4.811 -15.639 1.00 65.00 87 GLY A C 1
ATOM 657 O O . GLY A 1 87 ? 6.898 -5.108 -16.648 1.00 65.00 87 GLY A O 1
ATOM 658 N N . SER A 1 88 ? 6.909 -4.564 -14.481 1.00 67.62 88 SER A N 1
ATOM 659 C CA . SER A 1 88 ? 5.451 -4.521 -14.356 1.00 67.62 88 SER A CA 1
ATOM 660 C C . SER A 1 88 ? 5.001 -3.424 -13.400 1.00 67.62 88 SER A C 1
ATOM 662 O O . SER A 1 88 ? 5.629 -3.173 -12.374 1.00 67.62 88 SER A O 1
ATOM 664 N N . LEU A 1 89 ? 3.858 -2.813 -13.714 1.00 68.19 89 LEU A N 1
ATOM 665 C CA . LEU A 1 89 ? 3.293 -1.686 -12.968 1.00 68.19 89 LEU A CA 1
ATOM 666 C C . LEU A 1 89 ? 3.044 -2.028 -11.488 1.00 68.19 89 LEU A C 1
ATOM 668 O O . LEU A 1 89 ? 3.270 -1.203 -10.606 1.00 68.19 89 LEU A O 1
ATOM 672 N N . TRP A 1 90 ? 2.646 -3.274 -11.213 1.00 70.19 90 TRP A N 1
ATOM 673 C CA . TRP A 1 90 ? 2.482 -3.788 -9.853 1.00 70.19 90 TRP A CA 1
ATOM 674 C C . TRP A 1 90 ? 3.814 -3.902 -9.103 1.00 70.19 90 TRP A C 1
ATOM 676 O O . TRP A 1 90 ? 3.891 -3.515 -7.938 1.00 70.19 90 TRP A O 1
ATOM 686 N N . SER A 1 91 ? 4.865 -4.395 -9.767 1.00 70.12 91 SER A N 1
ATOM 687 C CA . SER A 1 91 ? 6.202 -4.487 -9.174 1.00 70.12 91 SER A CA 1
ATOM 688 C C . SER A 1 91 ? 6.747 -3.100 -8.842 1.00 70.12 91 SER A C 1
ATOM 690 O O . SER A 1 91 ? 7.155 -2.867 -7.710 1.00 70.12 91 SER A O 1
ATOM 692 N N . THR A 1 92 ? 6.623 -2.141 -9.765 1.00 74.94 92 THR A N 1
ATOM 693 C CA . THR A 1 92 ? 7.053 -0.755 -9.541 1.00 74.94 92 THR A CA 1
ATOM 694 C C . THR A 1 92 ? 6.303 -0.103 -8.385 1.00 74.94 92 THR A C 1
ATOM 696 O O . THR A 1 92 ? 6.928 0.520 -7.532 1.00 74.94 92 THR A O 1
ATOM 699 N N . MET A 1 93 ? 4.980 -0.290 -8.294 1.00 74.69 93 MET A N 1
ATOM 700 C CA . MET A 1 93 ? 4.203 0.200 -7.148 1.00 74.69 93 MET A CA 1
ATOM 701 C C . MET A 1 93 ? 4.677 -0.417 -5.830 1.00 74.69 93 MET A C 1
ATOM 703 O O . MET A 1 93 ? 4.740 0.281 -4.821 1.00 74.69 93 MET A O 1
ATOM 707 N N . MET A 1 94 ? 5.022 -1.706 -5.826 1.00 73.56 94 MET A N 1
ATOM 708 C CA . MET A 1 94 ? 5.453 -2.414 -4.623 1.00 73.56 94 MET A CA 1
ATOM 709 C C . MET A 1 94 ? 6.854 -1.973 -4.177 1.00 73.56 94 MET A C 1
ATOM 711 O O . MET A 1 94 ? 7.040 -1.672 -2.999 1.00 73.56 94 MET A O 1
ATOM 715 N N . THR A 1 95 ? 7.799 -1.817 -5.105 1.00 75.56 95 THR A N 1
ATOM 716 C CA . THR A 1 95 ? 9.135 -1.264 -4.830 1.00 75.56 95 THR A CA 1
ATOM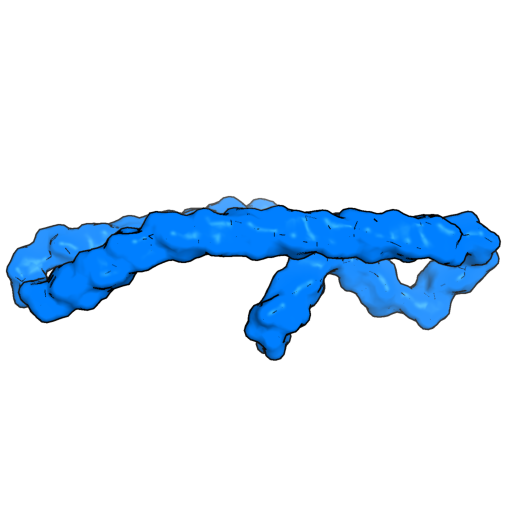 717 C C . THR A 1 95 ? 9.053 0.177 -4.329 1.00 75.56 95 THR A C 1
ATOM 719 O O . THR A 1 95 ? 9.701 0.522 -3.343 1.00 75.56 95 THR A O 1
ATOM 722 N N . LEU A 1 96 ? 8.210 1.012 -4.945 1.00 76.00 96 LEU A N 1
ATOM 723 C CA . LEU A 1 96 ? 8.022 2.393 -4.499 1.00 76.00 96 LEU A CA 1
ATOM 724 C C . LEU A 1 96 ? 7.346 2.454 -3.127 1.00 76.00 96 LEU A C 1
ATOM 726 O O . LEU A 1 96 ? 7.715 3.275 -2.294 1.00 76.00 96 LEU A O 1
ATOM 730 N N . SER A 1 97 ? 6.380 1.565 -2.872 1.00 75.75 97 SER A N 1
ATOM 731 C CA . SER A 1 97 ? 5.753 1.466 -1.555 1.00 75.75 97 SER A CA 1
ATOM 732 C C . SER A 1 97 ? 6.767 1.069 -0.484 1.00 75.75 97 SER A C 1
ATOM 734 O O . SER A 1 97 ? 6.807 1.729 0.547 1.00 75.75 97 SER A O 1
ATOM 736 N N . MET A 1 98 ? 7.643 0.092 -0.766 1.00 75.31 98 MET A N 1
ATOM 737 C CA . MET A 1 98 ? 8.752 -0.281 0.117 1.00 75.31 98 MET A CA 1
ATOM 738 C C . MET A 1 98 ? 9.693 0.899 0.358 1.00 75.31 98 MET A C 1
ATOM 740 O O . MET A 1 98 ? 10.049 1.159 1.502 1.00 75.31 98 MET A O 1
ATOM 744 N N . ALA A 1 99 ? 10.045 1.652 -0.687 1.00 76.31 99 ALA A N 1
ATOM 745 C CA . ALA A 1 99 ? 10.907 2.825 -0.566 1.00 76.31 99 ALA A CA 1
ATOM 746 C C . ALA A 1 99 ? 10.286 3.926 0.314 1.00 76.31 99 ALA A C 1
ATOM 748 O O . ALA A 1 99 ? 10.981 4.521 1.133 1.00 76.31 99 ALA A O 1
ATOM 749 N N . VAL A 1 100 ? 8.976 4.169 0.193 1.00 74.81 100 VAL A N 1
ATOM 750 C CA . VAL A 1 100 ? 8.253 5.150 1.022 1.00 74.81 100 VAL A CA 1
ATOM 751 C C . VAL A 1 100 ? 8.133 4.683 2.476 1.00 74.81 100 VAL A C 1
ATOM 753 O O . VAL A 1 100 ? 8.215 5.505 3.386 1.00 74.81 100 VAL A O 1
ATOM 756 N N . THR A 1 101 ? 7.958 3.380 2.718 1.00 76.69 101 THR A N 1
ATOM 757 C CA . THR A 1 101 ? 7.876 2.820 4.078 1.00 76.69 101 THR A CA 1
ATOM 758 C C . THR A 1 101 ? 9.234 2.525 4.721 1.00 76.69 101 THR A C 1
ATOM 760 O O . THR A 1 101 ? 9.257 2.154 5.891 1.00 76.69 101 THR A O 1
ATOM 763 N N . GLY A 1 102 ? 10.347 2.728 4.007 1.00 67.56 102 GLY A N 1
ATOM 764 C CA . GLY A 1 102 ? 11.706 2.595 4.543 1.00 67.56 102 GLY A CA 1
ATOM 765 C C . GLY A 1 102 ? 12.359 1.212 4.418 1.00 67.56 102 GLY A C 1
ATOM 766 O O . GLY A 1 102 ? 13.385 1.004 5.058 1.00 67.56 102 GLY A O 1
ATOM 767 N N . GLY A 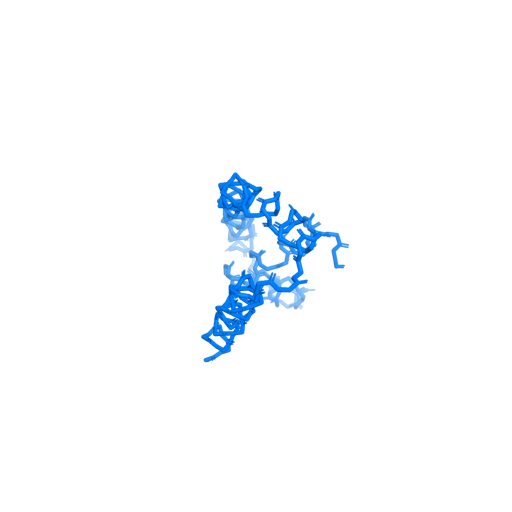1 103 ? 11.820 0.312 3.584 1.00 48.25 103 GLY A N 1
ATOM 768 C CA . GLY A 1 103 ? 12.345 -1.046 3.359 1.00 48.25 103 GLY A CA 1
ATOM 769 C C . GLY A 1 103 ? 11.812 -2.082 4.336 1.00 48.25 103 GLY A C 1
ATOM 770 O O . GLY A 1 103 ? 12.288 -2.109 5.489 1.00 48.25 103 GLY A O 1
#

Foldseek 3Di:
DVVVVVVVVVVVVVVVLVVVCPDPPCPPVVVVVVVVVVVVVVVVVVVVVVLVVLLVVLVVVLVVCCVVVVPDPPCCPVCVPCCVQNVDSVSSSVVVVCVVVVD

Sequence (103 aa):
NVSFVRSIRVARLLRAARVLMNIPHTRSLRLLMGTISTAVGPLTWVMLLLSAVIFLCSVAILQAIHVNLGGQPGTASAHPELFANYGSLWSTMMTLSMAVTGG

Radius of gyration: 20.55 Å; chains: 1; bounding box: 41×26×60 Å

pLDDT: mean 70.21, std 9.12, range [48.25, 86.56]